Protein AF-A0A935AYJ9-F1 (afdb_monomer)

Sequence (103 aa):
MTVKEIGFEEAIETWQVDEFETLVNPHRDVGPTWLHQISSSMVRDAPDFGEIAGLVATRLDGAVACAHNLPFQHRMIMCSRCGDSWMAKRRSATPVCDNCKGT

Structure (mmCIF, N/CA/C/O backbone):
data_AF-A0A935AYJ9-F1
#
_entry.id   AF-A0A935AYJ9-F1
#
loop_
_atom_site.group_PDB
_atom_site.id
_atom_site.type_symbol
_atom_site.label_atom_id
_atom_site.label_alt_id
_atom_site.label_comp_id
_atom_site.label_asym_id
_atom_site.label_entity_id
_atom_site.label_seq_id
_atom_site.pdbx_PDB_ins_code
_atom_site.Cartn_x
_atom_site.Cartn_y
_atom_site.Cartn_z
_atom_site.occupancy
_atom_site.B_iso_or_equiv
_atom_site.auth_seq_id
_atom_site.auth_comp_id
_atom_site.auth_asym_id
_atom_site.auth_atom_id
_atom_site.pdbx_PDB_model_num
ATOM 1 N N . MET A 1 1 ? 6.743 7.667 -5.806 1.00 29.38 1 MET A N 1
ATOM 2 C CA . MET A 1 1 ? 6.450 7.332 -4.412 1.00 29.38 1 MET A CA 1
ATOM 3 C C . MET A 1 1 ? 5.433 6.218 -4.432 1.00 29.38 1 MET A C 1
ATOM 5 O O . MET A 1 1 ? 4.254 6.413 -4.177 1.00 29.38 1 MET A O 1
ATOM 9 N N . THR A 1 2 ? 5.935 5.077 -4.886 1.00 27.38 2 THR A N 1
ATOM 10 C CA . THR A 1 2 ? 5.342 3.760 -4.705 1.00 27.38 2 THR A CA 1
ATOM 11 C C . THR A 1 2 ? 5.318 3.495 -3.209 1.00 27.38 2 THR A C 1
ATOM 13 O O . THR A 1 2 ? 6.243 3.916 -2.505 1.00 27.38 2 THR A O 1
ATOM 16 N N . VAL A 1 3 ? 4.256 2.865 -2.721 1.00 36.38 3 VAL A N 1
ATOM 17 C CA . VAL A 1 3 ? 4.218 2.369 -1.349 1.00 36.38 3 VAL A CA 1
ATOM 18 C C . VAL A 1 3 ? 5.395 1.411 -1.181 1.00 36.38 3 VAL A C 1
ATOM 20 O O . VAL A 1 3 ? 5.472 0.423 -1.899 1.00 36.38 3 VAL A O 1
ATOM 23 N N . LYS A 1 4 ? 6.380 1.806 -0.363 1.00 42.44 4 LYS A N 1
ATOM 24 C CA . LYS A 1 4 ? 7.667 1.104 -0.222 1.00 42.44 4 LYS A CA 1
ATOM 25 C C . LYS A 1 4 ? 7.600 -0.052 0.771 1.00 42.44 4 LYS A C 1
ATOM 27 O O . LYS A 1 4 ? 8.350 -0.992 0.618 1.00 42.44 4 LYS A O 1
ATOM 32 N N . GLU A 1 5 ? 6.714 0.046 1.748 1.00 35.66 5 GLU A N 1
ATOM 33 C CA . GLU A 1 5 ? 6.476 -0.938 2.797 1.00 35.66 5 GLU A CA 1
ATOM 34 C C . GLU A 1 5 ? 5.289 -0.408 3.593 1.00 35.66 5 GLU A C 1
ATOM 36 O O . GLU A 1 5 ? 5.193 0.805 3.826 1.00 35.66 5 GLU A O 1
ATOM 41 N N . ILE A 1 6 ? 4.395 -1.292 4.020 1.00 42.16 6 ILE A N 1
ATOM 42 C CA . ILE A 1 6 ? 3.513 -0.991 5.140 1.00 42.16 6 ILE A CA 1
ATOM 43 C C . ILE A 1 6 ? 3.725 -2.093 6.173 1.00 42.16 6 ILE A C 1
ATOM 45 O O . ILE A 1 6 ? 2.968 -3.056 6.225 1.00 42.16 6 ILE A O 1
ATOM 49 N N . GLY A 1 7 ? 4.790 -1.942 6.959 1.00 38.34 7 GLY A N 1
ATOM 50 C CA . GLY A 1 7 ? 4.981 -2.727 8.169 1.00 38.34 7 GLY A CA 1
ATOM 51 C C . GLY A 1 7 ? 3.975 -2.277 9.224 1.00 38.34 7 GLY A C 1
ATOM 52 O O . GLY A 1 7 ? 3.835 -1.078 9.486 1.00 38.34 7 GLY A O 1
ATOM 53 N N . PHE A 1 8 ? 3.256 -3.234 9.798 1.00 45.25 8 PHE A N 1
ATOM 54 C CA . PHE A 1 8 ? 2.425 -3.023 10.975 1.00 45.25 8 PHE A CA 1
ATOM 55 C C . PHE A 1 8 ? 3.021 -3.818 12.122 1.00 45.25 8 PHE A C 1
ATOM 57 O O . PHE A 1 8 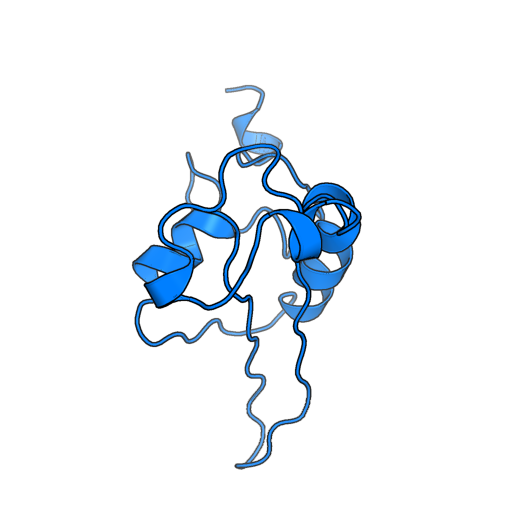? 3.272 -5.009 11.984 1.00 45.25 8 PHE A O 1
ATOM 64 N N . GLU A 1 9 ? 3.244 -3.143 13.242 1.00 50.72 9 GLU A N 1
ATOM 65 C CA . GLU A 1 9 ? 3.763 -3.749 14.461 1.00 50.72 9 GLU A CA 1
ATOM 66 C C . GLU A 1 9 ? 2.648 -3.715 15.506 1.00 50.72 9 GLU A C 1
ATOM 68 O O . GLU A 1 9 ? 2.325 -2.664 16.061 1.00 50.72 9 GLU A O 1
ATOM 73 N N . GLU A 1 10 ? 2.031 -4.867 15.755 1.00 49.12 10 GLU A N 1
ATOM 74 C CA . GLU A 1 10 ? 1.151 -5.068 16.904 1.00 49.12 10 GLU A CA 1
ATOM 75 C C . GLU A 1 10 ? 2.002 -5.645 18.049 1.00 49.12 10 GLU A C 1
ATOM 77 O O . GLU A 1 10 ? 2.628 -6.693 17.903 1.00 49.12 10 GLU A O 1
ATOM 82 N N . ALA A 1 11 ? 2.105 -4.922 19.169 1.00 45.47 11 ALA A N 1
ATOM 83 C CA . ALA A 1 11 ? 3.013 -5.262 20.265 1.00 45.47 11 ALA A CA 1
ATOM 84 C C . ALA A 1 11 ? 2.239 -5.681 21.523 1.00 45.47 11 ALA A C 1
ATOM 86 O O . ALA A 1 11 ? 1.652 -4.848 22.215 1.00 45.47 11 ALA A O 1
ATOM 87 N N . ILE A 1 12 ? 2.305 -6.972 21.849 1.00 47.12 12 ILE A N 1
ATOM 88 C CA . ILE A 1 12 ? 1.907 -7.548 23.137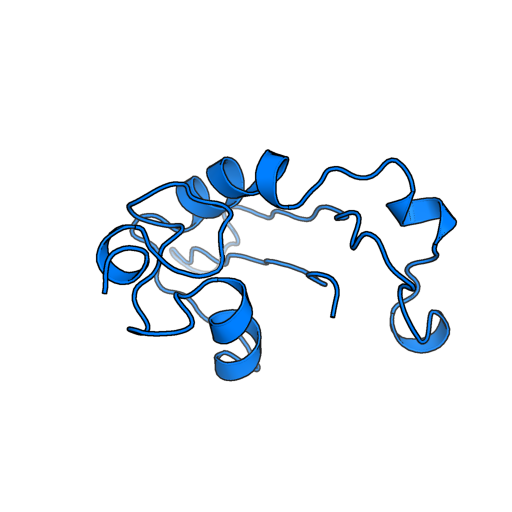 1.00 47.12 12 ILE A CA 1
ATOM 89 C C . ILE A 1 12 ? 3.156 -8.281 23.651 1.00 47.12 12 ILE A C 1
ATOM 91 O O . ILE A 1 12 ? 3.580 -9.251 23.039 1.00 47.12 12 ILE A O 1
ATOM 95 N N . GLU A 1 13 ? 3.817 -7.757 24.689 1.00 49.56 13 GLU A N 1
ATOM 96 C CA . GLU A 1 13 ? 5.042 -8.319 25.300 1.00 49.56 13 GLU A CA 1
ATOM 97 C C . GLU A 1 13 ? 6.125 -8.821 24.308 1.00 49.56 13 GLU A C 1
ATOM 99 O O . GLU A 1 13 ? 6.300 -10.008 24.077 1.00 49.56 13 GLU A O 1
ATOM 104 N N . THR A 1 14 ? 6.946 -7.907 23.778 1.00 57.00 14 THR A N 1
ATOM 105 C CA . THR A 1 14 ? 8.267 -8.161 23.139 1.00 57.00 14 THR A CA 1
ATOM 106 C C . THR A 1 14 ? 8.371 -9.112 21.933 1.00 57.00 14 THR A C 1
ATOM 108 O O . THR A 1 14 ? 9.480 -9.286 21.432 1.00 57.00 14 THR A O 1
ATOM 111 N N . TRP A 1 15 ? 7.279 -9.668 21.407 1.00 53.94 15 TRP A N 1
ATOM 112 C CA . TRP A 1 15 ? 7.320 -10.544 20.229 1.00 53.94 15 TRP A CA 1
ATOM 113 C C . TRP A 1 15 ? 6.467 -9.986 19.088 1.00 53.94 15 TRP A C 1
ATOM 115 O O . TRP A 1 15 ? 5.346 -9.532 19.304 1.00 53.94 15 TRP A O 1
ATOM 125 N N . GLN A 1 16 ? 7.017 -10.014 17.872 1.00 70.19 16 GLN A N 1
ATOM 126 C CA . GLN A 1 16 ? 6.300 -9.677 16.642 1.00 70.19 16 GLN A CA 1
ATOM 127 C C . GLN A 1 16 ? 5.222 -10.739 16.391 1.00 70.19 16 GLN A C 1
ATOM 129 O O . GLN A 1 16 ? 5.534 -11.928 16.316 1.00 70.19 16 GLN A O 1
ATOM 134 N N . VAL A 1 17 ? 3.961 -10.316 16.292 1.00 81.44 17 VAL A N 1
ATOM 135 C CA . VAL A 1 17 ? 2.813 -11.228 16.123 1.00 81.44 17 VAL A CA 1
ATOM 136 C C . VAL A 1 17 ? 2.374 -11.391 14.666 1.00 81.44 17 VAL A C 1
ATOM 138 O O . VAL A 1 17 ? 1.770 -12.408 14.332 1.00 81.44 17 VAL A O 1
ATOM 141 N N . ASP A 1 18 ? 2.683 -10.418 13.806 1.00 81.25 18 ASP A N 1
ATOM 142 C CA . ASP A 1 18 ? 2.375 -10.436 12.373 1.00 81.25 18 ASP A CA 1
ATOM 143 C C . ASP A 1 18 ? 3.411 -9.610 11.592 1.00 81.25 18 ASP A C 1
ATOM 145 O O . ASP A 1 18 ? 4.000 -8.663 12.120 1.00 81.25 18 ASP A O 1
ATOM 149 N N . GLU A 1 19 ? 3.620 -9.972 10.328 1.00 84.69 19 GLU A N 1
ATOM 150 C CA . GLU A 1 19 ? 4.430 -9.224 9.367 1.00 84.69 19 GLU A CA 1
ATOM 151 C C . GLU A 1 19 ? 3.786 -9.311 7.984 1.00 84.69 19 GLU A C 1
ATOM 153 O O . GLU A 1 19 ? 3.333 -10.373 7.547 1.00 84.69 19 GLU A O 1
ATOM 158 N N . PHE A 1 20 ? 3.741 -8.183 7.278 1.00 87.50 20 PHE A N 1
ATOM 159 C CA . PHE A 1 20 ? 3.169 -8.112 5.943 1.00 87.50 20 PHE A CA 1
ATOM 160 C C . PHE A 1 20 ? 4.024 -7.241 5.025 1.00 87.50 20 PHE A C 1
ATOM 162 O O . PHE A 1 20 ? 4.226 -6.056 5.282 1.00 87.50 20 PHE A O 1
ATOM 169 N N . GLU A 1 21 ? 4.437 -7.820 3.901 1.00 91.38 21 GLU A N 1
ATOM 170 C CA . GLU A 1 21 ? 5.133 -7.129 2.823 1.00 91.38 21 GLU A CA 1
ATOM 171 C C . GLU A 1 21 ? 4.533 -7.548 1.476 1.00 91.38 21 GLU A C 1
ATOM 173 O O . GLU A 1 21 ? 4.202 -8.713 1.248 1.00 91.38 21 GLU A O 1
ATOM 178 N N . THR A 1 22 ? 4.386 -6.591 0.563 1.00 93.31 22 THR A N 1
ATOM 179 C CA . THR A 1 22 ? 4.065 -6.870 -0.836 1.00 93.31 22 THR A CA 1
ATOM 180 C C . THR A 1 22 ? 4.592 -5.759 -1.729 1.00 93.31 22 THR A C 1
ATOM 182 O O . THR A 1 22 ? 4.581 -4.581 -1.362 1.00 93.31 22 THR A O 1
ATOM 185 N N . LEU A 1 23 ? 4.975 -6.123 -2.951 1.00 96.00 23 LEU A N 1
ATOM 186 C CA . LEU A 1 23 ? 5.147 -5.149 -4.019 1.00 96.00 23 LEU A CA 1
ATOM 187 C C . LEU A 1 23 ? 3.782 -4.617 -4.465 1.00 96.00 23 LEU A C 1
ATOM 189 O O . LEU A 1 23 ? 2.768 -5.311 -4.383 1.00 96.00 23 LEU A O 1
ATOM 193 N N . VAL A 1 24 ? 3.783 -3.382 -4.962 1.00 93.94 24 VAL A N 1
ATOM 194 C CA . VAL A 1 24 ? 2.614 -2.721 -5.549 1.00 93.94 24 VAL A CA 1
ATOM 195 C C . VAL A 1 24 ? 3.030 -2.093 -6.867 1.00 93.94 24 VAL A C 1
ATOM 197 O O . VAL A 1 24 ? 4.057 -1.407 -6.921 1.00 93.94 24 VAL A O 1
ATOM 200 N N . ASN A 1 25 ? 2.230 -2.284 -7.913 1.00 95.31 25 ASN A N 1
ATOM 201 C CA . ASN A 1 25 ? 2.457 -1.629 -9.192 1.00 95.31 25 ASN A CA 1
ATOM 202 C C . ASN A 1 25 ? 2.123 -0.127 -9.084 1.00 95.31 25 ASN A C 1
ATOM 204 O O . ASN A 1 25 ? 0.980 0.243 -8.807 1.00 95.31 25 ASN A O 1
ATOM 208 N N . PRO A 1 26 ? 3.100 0.781 -9.274 1.00 91.75 26 PRO A N 1
ATOM 209 C CA . PRO A 1 26 ? 2.860 2.213 -9.132 1.00 91.75 26 PRO A CA 1
ATOM 210 C C . PRO A 1 26 ? 2.313 2.881 -10.398 1.00 91.75 26 PRO A C 1
ATOM 212 O O . PRO A 1 26 ? 2.142 4.104 -10.389 1.00 91.75 26 PRO A O 1
ATOM 215 N N . HIS A 1 27 ? 2.118 2.127 -11.487 1.00 94.31 27 HIS A N 1
ATOM 216 C CA . HIS A 1 27 ? 1.706 2.629 -12.807 1.00 94.31 27 HIS A CA 1
ATOM 217 C C . HIS A 1 27 ? 2.581 3.767 -13.346 1.00 94.31 27 HIS A C 1
ATOM 219 O O . HIS A 1 27 ? 2.119 4.661 -14.054 1.00 94.31 27 HIS A O 1
ATOM 225 N N . ARG A 1 28 ? 3.862 3.774 -12.966 1.00 91.81 28 ARG A N 1
ATOM 226 C CA . ARG A 1 28 ? 4.854 4.789 -13.346 1.00 91.81 28 ARG A CA 1
ATOM 227 C C . ARG A 1 28 ? 6.271 4.285 -13.078 1.00 91.81 28 ARG A C 1
ATOM 229 O O . ARG A 1 28 ? 6.454 3.217 -12.503 1.00 91.81 28 ARG A O 1
ATOM 236 N N . ASP A 1 29 ? 7.269 5.089 -13.434 1.00 94.00 29 ASP A N 1
ATOM 237 C CA . ASP A 1 29 ? 8.667 4.800 -13.108 1.00 94.00 29 ASP A CA 1
ATOM 238 C C . ASP A 1 29 ? 8.899 4.656 -11.587 1.00 94.00 29 ASP A C 1
ATOM 240 O O . ASP A 1 29 ? 8.403 5.458 -10.782 1.00 94.00 29 ASP A O 1
ATOM 244 N N . VAL A 1 30 ? 9.647 3.618 -11.194 1.00 93.69 30 VAL A N 1
ATOM 245 C CA . VAL A 1 30 ? 9.932 3.289 -9.784 1.00 93.69 30 VAL A CA 1
ATOM 246 C C . VAL A 1 30 ? 10.957 4.231 -9.148 1.00 93.69 30 VAL A C 1
ATOM 248 O O . VAL A 1 30 ? 11.048 4.293 -7.921 1.00 93.69 30 VAL A O 1
ATOM 251 N N . GLY A 1 31 ? 11.668 5.025 -9.951 1.00 93.94 31 GLY A N 1
ATOM 252 C CA . GLY A 1 31 ? 12.713 5.927 -9.502 1.00 93.94 31 GLY A CA 1
ATOM 253 C C . GLY A 1 31 ? 14.073 5.235 -9.329 1.00 93.94 31 GLY A C 1
ATOM 254 O O . GLY A 1 31 ? 14.360 4.240 -9.995 1.00 93.94 31 GLY A O 1
ATOM 255 N N . PRO A 1 32 ? 14.953 5.777 -8.463 1.00 95.50 32 PRO A N 1
ATOM 256 C CA . PRO A 1 32 ? 16.332 5.311 -8.307 1.00 95.50 32 PRO A CA 1
ATOM 257 C C . PRO A 1 32 ? 16.440 3.883 -7.742 1.00 95.50 32 PRO A C 1
ATOM 259 O O . PRO A 1 32 ? 16.575 3.684 -6.534 1.00 95.50 32 PRO A O 1
ATOM 262 N N . THR A 1 33 ? 16.453 2.884 -8.625 1.00 96.81 33 THR A N 1
ATOM 263 C CA . THR A 1 33 ? 16.497 1.457 -8.260 1.00 96.81 33 THR A CA 1
ATOM 264 C C . THR A 1 33 ? 17.709 1.086 -7.409 1.00 96.81 33 THR A C 1
ATOM 266 O O . THR A 1 33 ? 17.591 0.254 -6.521 1.00 96.81 33 THR A O 1
ATOM 269 N N . TRP A 1 34 ? 18.857 1.742 -7.584 1.00 95.69 34 TRP A N 1
ATOM 270 C CA . TRP A 1 34 ? 20.052 1.509 -6.763 1.00 95.69 34 TRP A CA 1
ATOM 271 C C . TRP A 1 34 ? 19.863 1.874 -5.280 1.00 95.69 34 TRP A C 1
ATOM 273 O O . TRP A 1 34 ? 20.590 1.370 -4.428 1.00 95.69 34 TRP A O 1
ATOM 283 N N . LEU A 1 35 ? 18.890 2.731 -4.952 1.00 95.88 35 LEU A N 1
ATOM 284 C CA . LEU A 1 35 ? 18.621 3.138 -3.574 1.00 95.88 35 LEU A CA 1
ATOM 285 C C . LEU A 1 35 ? 17.760 2.116 -2.825 1.00 95.88 35 LEU A C 1
ATOM 287 O O . LEU A 1 35 ? 17.931 1.939 -1.626 1.00 95.88 35 LEU A O 1
ATOM 291 N N . HIS A 1 36 ? 16.796 1.492 -3.505 1.00 91.69 36 HIS A N 1
ATOM 292 C CA . HIS A 1 36 ? 15.775 0.647 -2.869 1.00 91.69 36 HIS A CA 1
ATOM 293 C C . HIS A 1 36 ? 15.662 -0.763 -3.455 1.00 91.69 36 HIS A C 1
ATOM 295 O O . HIS A 1 36 ? 14.813 -1.524 -3.021 1.00 91.69 36 HIS A O 1
ATOM 301 N N . GLN A 1 37 ? 16.481 -1.097 -4.451 1.00 96.69 37 GLN A N 1
ATOM 302 C CA . GLN A 1 37 ? 16.624 -2.424 -5.061 1.00 96.69 37 GLN A CA 1
ATOM 303 C C . GLN A 1 37 ? 15.345 -3.020 -5.685 1.00 96.69 37 GLN A C 1
ATOM 305 O O . GLN A 1 37 ? 15.325 -4.185 -6.063 1.00 96.69 37 GLN A O 1
ATOM 310 N N . ILE A 1 38 ? 14.295 -2.213 -5.878 1.00 95.88 38 ILE A N 1
ATOM 311 C CA . ILE A 1 38 ? 13.066 -2.618 -6.580 1.00 95.88 38 ILE A CA 1
ATOM 312 C C . ILE A 1 38 ? 13.176 -2.161 -8.029 1.00 95.88 38 ILE A C 1
ATOM 314 O O . ILE A 1 38 ? 13.322 -0.969 -8.296 1.00 95.88 38 ILE A O 1
ATOM 318 N N . SER A 1 39 ? 13.098 -3.104 -8.963 1.00 96.56 39 SER A N 1
ATOM 319 C CA . SER A 1 39 ? 13.160 -2.832 -10.401 1.00 96.56 39 SER A CA 1
ATOM 320 C C . SER A 1 39 ? 11.771 -2.762 -11.039 1.00 96.56 39 SER A C 1
ATOM 322 O O . SER A 1 39 ? 10.800 -3.314 -10.520 1.00 96.56 39 SER A O 1
ATOM 324 N N . SER A 1 40 ? 11.670 -2.120 -12.207 1.00 95.81 40 SER A N 1
ATOM 325 C CA . SER A 1 40 ? 10.411 -2.034 -12.962 1.00 95.81 40 SER A CA 1
ATOM 326 C C . SER A 1 40 ? 9.863 -3.404 -13.375 1.00 95.81 40 SER A C 1
ATOM 328 O O . SER A 1 40 ? 8.653 -3.559 -13.496 1.00 95.81 40 SER A O 1
ATOM 330 N N . SER A 1 41 ? 10.726 -4.408 -13.576 1.00 96.44 41 SER A N 1
ATOM 331 C CA . SER A 1 41 ? 10.293 -5.777 -13.877 1.00 96.44 41 SER A CA 1
ATOM 332 C C . SER A 1 41 ? 9.660 -6.465 -12.669 1.00 96.44 41 SER A C 1
ATOM 334 O O . SER A 1 41 ? 8.700 -7.202 -12.851 1.00 96.44 41 SER A O 1
ATOM 336 N N . MET A 1 42 ? 10.138 -6.195 -11.450 1.00 96.31 42 MET A N 1
ATOM 337 C CA . MET A 1 42 ? 9.564 -6.769 -10.224 1.00 96.31 42 MET A CA 1
ATOM 338 C C . MET A 1 42 ? 8.133 -6.289 -9.970 1.00 96.31 42 MET A C 1
ATOM 340 O O . MET A 1 42 ? 7.306 -7.054 -9.490 1.00 96.31 42 MET A O 1
ATOM 344 N N . VAL A 1 43 ? 7.833 -5.026 -10.288 1.00 96.75 43 VAL A N 1
ATOM 345 C CA . VAL A 1 43 ? 6.511 -4.430 -10.027 1.00 96.75 43 VAL A CA 1
ATOM 346 C C . VAL A 1 43 ? 5.544 -4.544 -11.203 1.00 96.75 43 VAL A C 1
ATOM 348 O O . VAL A 1 43 ? 4.403 -4.114 -11.083 1.00 96.75 43 VAL A O 1
ATOM 351 N N . ARG A 1 44 ? 5.987 -5.092 -12.341 1.00 95.19 44 ARG A N 1
ATOM 352 C CA . ARG A 1 44 ? 5.207 -5.123 -13.586 1.00 95.19 44 ARG A CA 1
ATOM 353 C C . ARG A 1 44 ? 3.881 -5.857 -13.424 1.00 95.19 44 ARG A C 1
ATOM 355 O O . ARG A 1 44 ? 2.854 -5.352 -13.864 1.00 95.19 44 ARG A O 1
ATOM 362 N N . ASP A 1 45 ? 3.945 -7.016 -12.782 1.00 95.12 45 ASP A N 1
ATOM 363 C CA . ASP A 1 45 ? 2.810 -7.914 -12.570 1.00 95.12 45 ASP A CA 1
ATOM 364 C C . ASP A 1 45 ? 2.386 -7.936 -11.085 1.00 95.12 45 ASP A C 1
ATOM 366 O O . ASP A 1 45 ? 1.622 -8.799 -10.659 1.00 95.12 45 ASP A O 1
ATOM 370 N N . ALA A 1 46 ? 2.907 -6.996 -10.285 1.00 96.69 46 ALA A N 1
ATOM 371 C CA . ALA A 1 46 ? 2.493 -6.797 -8.900 1.00 96.69 46 ALA A CA 1
ATOM 372 C C . ALA A 1 46 ? 1.065 -6.219 -8.845 1.00 96.69 46 ALA A C 1
ATOM 374 O O . ALA A 1 46 ? 0.663 -5.520 -9.778 1.00 96.69 46 ALA A O 1
ATOM 375 N N . PRO A 1 47 ? 0.314 -6.460 -7.757 1.00 95.06 47 PRO A N 1
ATOM 376 C CA . PRO A 1 47 ? -1.045 -5.953 -7.623 1.00 95.06 47 PRO A CA 1
ATOM 377 C C . PRO A 1 47 ? -1.093 -4.424 -7.564 1.00 95.06 47 PRO A C 1
ATOM 379 O O . PRO A 1 47 ? -0.148 -3.753 -7.129 1.00 95.06 47 PRO A O 1
ATOM 382 N N . ASP A 1 48 ? -2.246 -3.876 -7.921 1.00 91.00 48 ASP A N 1
ATOM 383 C CA . ASP A 1 48 ? -2.588 -2.490 -7.658 1.00 91.00 48 ASP A CA 1
ATOM 384 C C . ASP A 1 48 ? -2.814 -2.272 -6.163 1.00 91.00 48 ASP A C 1
ATOM 386 O O . ASP A 1 48 ? -3.282 -3.149 -5.432 1.00 91.00 48 ASP A O 1
ATOM 390 N N . PHE A 1 49 ? -2.579 -1.043 -5.693 1.00 86.19 49 PHE A N 1
ATOM 391 C CA . PHE A 1 49 ? -2.860 -0.711 -4.294 1.00 86.19 49 PHE A CA 1
ATOM 392 C C . PHE A 1 49 ? -4.326 -0.984 -3.924 1.00 86.19 49 PHE A C 1
ATOM 394 O O . PHE A 1 49 ? -4.623 -1.385 -2.801 1.00 86.19 49 PHE A O 1
ATOM 401 N N . GLY A 1 50 ? -5.247 -0.804 -4.876 1.00 83.88 50 GLY A N 1
ATOM 402 C CA . GLY A 1 50 ? -6.665 -1.063 -4.652 1.00 83.88 50 GLY A CA 1
ATOM 403 C C . GLY A 1 50 ? -7.003 -2.514 -4.337 1.00 83.88 50 GLY A C 1
ATOM 404 O O . GLY A 1 50 ? -7.934 -2.756 -3.573 1.00 83.88 50 GLY A O 1
ATOM 405 N N . GLU A 1 51 ? -6.221 -3.462 -4.846 1.00 87.12 51 GLU A N 1
ATOM 406 C CA . GLU A 1 51 ? -6.427 -4.892 -4.611 1.00 87.12 51 GLU A CA 1
ATOM 407 C C . GLU A 1 51 ? -5.997 -5.302 -3.196 1.00 87.12 51 GLU A C 1
ATOM 409 O O . GLU A 1 51 ? -6.613 -6.174 -2.585 1.00 87.12 51 GLU A O 1
ATOM 414 N N . ILE A 1 52 ? -4.989 -4.627 -2.632 1.00 87.25 52 ILE A N 1
ATOM 415 C CA . ILE A 1 52 ? -4.469 -4.919 -1.287 1.00 87.25 52 ILE A CA 1
ATOM 416 C C . ILE A 1 52 ? -5.029 -3.999 -0.192 1.00 87.25 52 ILE A C 1
ATOM 418 O O . ILE A 1 52 ? -4.876 -4.293 0.993 1.00 87.25 52 ILE A O 1
ATOM 422 N N . ALA A 1 53 ? -5.695 -2.894 -0.543 1.00 84.19 53 ALA A N 1
ATOM 423 C CA . ALA A 1 53 ? -6.136 -1.881 0.422 1.00 84.19 53 ALA A CA 1
ATOM 424 C C . ALA A 1 53 ? -7.039 -2.455 1.529 1.00 84.19 53 ALA A C 1
ATOM 426 O O . ALA A 1 53 ? -6.913 -2.080 2.694 1.00 84.19 53 ALA A O 1
ATOM 427 N N . GLY A 1 54 ? -7.922 -3.404 1.200 1.00 82.06 54 GLY A N 1
ATOM 428 C CA . GLY A 1 54 ? -8.780 -4.074 2.185 1.00 82.06 54 GLY A CA 1
ATOM 429 C C . GLY A 1 54 ? -8.011 -4.956 3.179 1.00 82.06 54 GLY A C 1
ATOM 430 O O . GLY A 1 54 ? -8.406 -5.066 4.343 1.00 82.06 54 GLY A O 1
ATOM 431 N N . LEU A 1 55 ? -6.902 -5.555 2.738 1.00 85.19 55 LEU A N 1
ATOM 432 C CA . LEU A 1 55 ? -6.023 -6.375 3.572 1.00 85.19 55 LEU A CA 1
ATOM 433 C C . LEU A 1 55 ? -5.241 -5.504 4.562 1.00 85.19 55 LEU A C 1
ATOM 435 O O . LEU A 1 55 ? -5.213 -5.795 5.756 1.00 85.19 55 LEU A O 1
ATOM 439 N N . VAL A 1 56 ? -4.677 -4.401 4.063 1.00 84.69 56 VAL A N 1
ATOM 440 C CA . VAL A 1 56 ? -3.971 -3.379 4.851 1.00 84.69 56 VAL A CA 1
ATOM 441 C C . VAL A 1 56 ? -4.915 -2.748 5.881 1.00 84.69 56 VAL A C 1
ATOM 443 O O . VAL A 1 56 ? -4.578 -2.639 7.055 1.00 84.69 56 VAL A O 1
ATOM 446 N N . ALA A 1 57 ? -6.136 -2.398 5.465 1.00 81.50 57 ALA A N 1
ATOM 447 C CA . ALA A 1 57 ? -7.180 -1.873 6.340 1.00 81.50 57 ALA A CA 1
ATOM 448 C C . ALA A 1 57 ? -7.525 -2.811 7.502 1.00 81.50 57 ALA A C 1
ATOM 450 O O . ALA A 1 57 ? -7.674 -2.347 8.626 1.00 81.50 57 ALA A O 1
ATOM 451 N N . THR A 1 58 ? -7.644 -4.114 7.231 1.00 83.31 58 THR A N 1
ATOM 452 C CA . THR A 1 58 ? -8.006 -5.110 8.252 1.00 83.31 58 THR A CA 1
ATOM 453 C C . THR A 1 58 ? -6.918 -5.238 9.320 1.00 83.31 58 THR A C 1
ATOM 455 O O . THR A 1 58 ? -7.246 -5.366 10.491 1.00 83.31 58 THR A O 1
ATOM 458 N N . ARG A 1 59 ? -5.638 -5.142 8.937 1.00 83.62 59 ARG A N 1
ATOM 459 C CA . ARG A 1 59 ? -4.506 -5.156 9.883 1.00 83.62 59 ARG A CA 1
ATOM 460 C C . ARG A 1 59 ? -4.397 -3.888 10.726 1.00 83.62 59 ARG A C 1
ATOM 462 O O . ARG A 1 59 ? -3.883 -3.925 11.833 1.00 83.62 59 ARG A O 1
ATOM 469 N N . LEU A 1 60 ? -4.870 -2.763 10.195 1.00 79.81 60 LEU A N 1
ATOM 470 C CA . LEU A 1 60 ? -4.862 -1.476 10.888 1.00 79.81 60 LEU A CA 1
ATOM 471 C C . LEU A 1 60 ? -6.038 -1.258 11.833 1.00 79.81 60 LEU A C 1
ATOM 473 O O . LEU A 1 60 ? -6.006 -0.316 12.628 1.00 79.81 60 LEU A O 1
ATOM 477 N N . ASP A 1 61 ? -7.105 -2.037 11.694 1.00 79.75 61 ASP A N 1
ATOM 478 C CA . ASP A 1 61 ? -8.324 -1.812 12.457 1.00 79.75 61 ASP A CA 1
ATOM 479 C C . ASP A 1 61 ? -8.081 -2.084 13.947 1.00 79.75 61 ASP A C 1
ATOM 481 O O . ASP A 1 61 ? -7.674 -3.171 14.340 1.00 79.75 61 ASP A O 1
ATOM 485 N N . GLY A 1 62 ? -8.285 -1.061 14.780 1.00 74.56 62 GLY A N 1
ATOM 486 C CA . GLY A 1 62 ? -8.003 -1.119 16.218 1.00 74.56 62 GLY A CA 1
ATOM 487 C C . GLY A 1 62 ? -6.523 -0.998 16.616 1.00 74.56 62 GLY A C 1
ATOM 488 O O . GLY A 1 62 ? -6.244 -0.912 17.811 1.00 74.56 62 GLY A O 1
ATOM 489 N N . ALA A 1 63 ? -5.591 -0.928 15.660 1.00 80.00 63 ALA A N 1
ATOM 490 C CA . ALA A 1 63 ? -4.156 -0.836 15.933 1.00 80.00 63 ALA A CA 1
ATOM 491 C C . ALA A 1 63 ? -3.682 0.604 16.218 1.00 80.00 63 ALA A C 1
ATOM 493 O O . ALA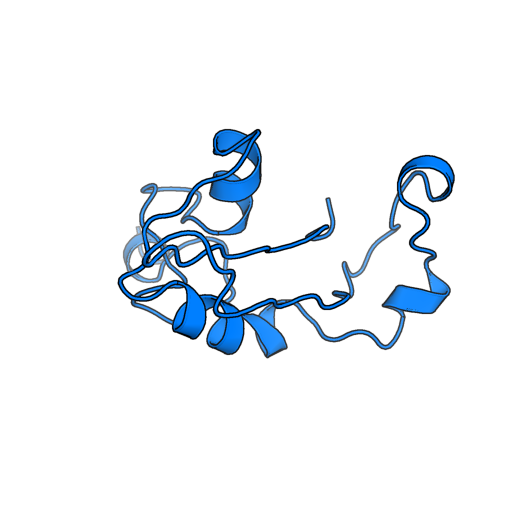 A 1 63 ? -4.259 1.589 15.744 1.00 80.00 63 ALA A O 1
ATOM 494 N N . VAL A 1 64 ? -2.571 0.736 16.952 1.00 77.94 64 VAL A N 1
ATOM 495 C CA . VAL A 1 64 ? -1.840 2.004 17.118 1.00 77.94 64 VAL A CA 1
ATOM 496 C C . VAL A 1 64 ? -0.682 2.036 16.124 1.00 77.94 64 VAL A C 1
ATOM 498 O O . VAL A 1 64 ? 0.222 1.212 16.192 1.00 77.94 64 VAL A O 1
ATOM 501 N N . ALA A 1 65 ? -0.694 2.998 15.199 1.00 76.56 65 ALA A N 1
ATOM 502 C CA . ALA A 1 65 ? 0.361 3.124 14.198 1.00 76.56 65 ALA A CA 1
ATOM 503 C C . ALA A 1 65 ? 1.636 3.747 14.792 1.00 76.56 65 ALA A C 1
ATOM 505 O O . ALA A 1 65 ? 1.627 4.896 15.238 1.00 76.56 65 ALA A O 1
ATOM 506 N N . CYS A 1 66 ? 2.746 3.016 14.702 1.00 78.12 66 CYS A N 1
ATOM 507 C CA . CYS A 1 66 ? 4.087 3.472 15.054 1.00 78.12 66 CYS A CA 1
ATOM 508 C C . CYS A 1 66 ? 4.995 3.357 13.824 1.00 78.12 66 CYS A C 1
ATOM 510 O O . CYS A 1 66 ? 4.915 2.390 13.075 1.00 78.12 66 CYS A O 1
ATOM 512 N N . ALA A 1 67 ? 5.831 4.365 13.575 1.00 81.44 67 ALA A N 1
ATOM 513 C CA . ALA A 1 67 ? 6.806 4.335 12.488 1.00 81.44 67 ALA A CA 1
ATOM 514 C C . ALA A 1 67 ? 7.937 5.331 12.755 1.00 81.44 67 ALA A C 1
ATOM 516 O O . ALA A 1 67 ? 7.706 6.405 13.312 1.00 81.44 67 ALA A O 1
ATOM 517 N N . HIS A 1 68 ? 9.141 5.029 12.263 1.00 81.81 68 HIS A N 1
ATOM 518 C CA . HIS A 1 68 ? 10.306 5.910 12.414 1.00 81.81 68 HIS A CA 1
ATOM 519 C C . HIS A 1 68 ? 10.110 7.294 11.766 1.00 81.81 68 HIS A C 1
ATOM 521 O O . HIS A 1 68 ? 10.680 8.286 12.211 1.00 81.81 68 HIS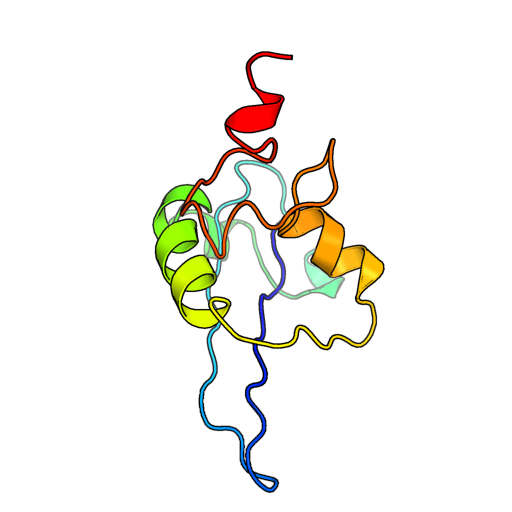 A O 1
ATOM 527 N N . ASN A 1 69 ? 9.274 7.379 10.726 1.00 84.56 69 ASN A N 1
ATOM 528 C CA . ASN A 1 69 ? 8.926 8.631 10.055 1.00 84.56 69 ASN A CA 1
ATOM 529 C C . ASN A 1 69 ? 7.414 8.768 9.868 1.00 84.56 69 ASN A C 1
ATOM 531 O O . ASN A 1 69 ? 6.944 9.046 8.771 1.00 84.56 69 ASN A O 1
ATOM 535 N N . LEU A 1 70 ? 6.642 8.594 10.941 1.00 79.62 70 LEU A N 1
ATOM 536 C CA . LEU A 1 70 ? 5.178 8.561 10.883 1.00 79.62 70 LEU A CA 1
ATOM 537 C C . LEU A 1 70 ? 4.518 9.605 9.950 1.00 79.62 70 LEU A C 1
ATOM 539 O O . LEU A 1 70 ? 3.616 9.208 9.215 1.00 79.62 70 LEU A O 1
ATOM 543 N N . PRO A 1 71 ? 4.953 10.884 9.858 1.00 81.25 71 PRO A N 1
ATOM 544 C CA . PRO A 1 71 ? 4.378 11.839 8.903 1.00 81.25 71 PRO A CA 1
ATOM 545 C C . PRO A 1 71 ? 4.448 11.409 7.428 1.00 81.25 71 PRO A C 1
ATOM 547 O O . PRO A 1 71 ? 3.564 11.758 6.644 1.00 81.25 71 PRO A O 1
ATOM 550 N N . PHE A 1 72 ? 5.492 10.678 7.033 1.00 79.75 72 PHE A N 1
ATOM 551 C CA . PHE A 1 72 ? 5.652 10.141 5.684 1.00 79.75 72 PHE A CA 1
ATOM 552 C C . PHE A 1 72 ? 4.643 9.018 5.415 1.00 79.75 72 PHE A C 1
ATOM 554 O O . PHE A 1 72 ? 3.870 9.125 4.462 1.00 79.75 72 PHE A O 1
ATOM 561 N N . GLN A 1 73 ? 4.593 8.000 6.282 1.00 82.56 73 GLN A N 1
ATOM 562 C CA . GLN A 1 73 ? 3.653 6.876 6.187 1.00 82.56 73 GLN A CA 1
ATOM 563 C C . GLN A 1 73 ? 2.201 7.361 6.259 1.00 82.56 73 GLN A C 1
ATOM 565 O O . GLN A 1 73 ? 1.365 6.959 5.453 1.00 82.56 73 GLN A O 1
ATOM 570 N N . HIS A 1 74 ? 1.908 8.288 7.171 1.00 77.31 74 HIS A N 1
ATOM 571 C CA . HIS A 1 74 ? 0.572 8.832 7.399 1.00 77.31 74 HIS A CA 1
ATOM 572 C C . HIS A 1 74 ? -0.050 9.391 6.112 1.00 77.31 74 HIS A C 1
ATOM 574 O O . HIS A 1 74 ? -1.215 9.145 5.825 1.00 77.31 74 HIS A O 1
ATOM 580 N N . ARG A 1 75 ? 0.725 10.081 5.267 1.00 75.38 75 ARG A N 1
ATOM 581 C CA . ARG A 1 75 ? 0.225 10.631 3.989 1.00 75.38 75 ARG A CA 1
ATOM 582 C C . ARG A 1 75 ? -0.202 9.565 2.978 1.00 75.38 75 ARG A C 1
ATOM 584 O O . ARG A 1 75 ? -0.925 9.886 2.042 1.00 75.38 75 ARG A O 1
ATOM 591 N N . MET A 1 76 ? 0.262 8.330 3.139 1.00 75.50 76 MET A N 1
ATOM 592 C CA . MET A 1 76 ? -0.034 7.215 2.237 1.00 75.50 76 MET A CA 1
ATOM 593 C C . MET A 1 76 ? -1.322 6.498 2.653 1.00 75.50 76 MET A C 1
ATOM 595 O O . MET A 1 76 ? -2.019 5.953 1.803 1.00 75.50 76 MET A O 1
ATOM 599 N N . ILE A 1 77 ? -1.653 6.536 3.948 1.00 74.81 77 ILE A N 1
ATOM 600 C CA . ILE A 1 77 ? -2.720 5.727 4.554 1.00 74.81 77 ILE A CA 1
ATOM 601 C C . ILE A 1 77 ? -3.868 6.541 5.164 1.00 74.81 77 ILE A C 1
ATOM 603 O O . ILE A 1 77 ? -4.847 5.970 5.641 1.00 74.81 77 ILE A O 1
ATOM 607 N N . MET A 1 78 ? -3.794 7.872 5.091 1.00 70.94 78 MET A N 1
ATOM 608 C CA . MET A 1 78 ? -4.772 8.801 5.671 1.00 70.94 78 MET A CA 1
ATOM 609 C C . MET A 1 78 ? -5.394 9.702 4.606 1.00 70.94 78 MET A C 1
ATOM 611 O O . MET A 1 78 ? -4.782 9.987 3.578 1.00 70.94 78 MET A O 1
ATOM 615 N N . CYS A 1 79 ? -6.632 10.139 4.845 1.00 69.94 79 CYS A N 1
ATOM 616 C CA . CYS A 1 79 ? -7.344 11.031 3.943 1.00 69.94 79 CYS A CA 1
ATOM 617 C C . CYS A 1 79 ? -6.575 12.347 3.825 1.00 69.94 79 CYS A C 1
ATOM 619 O O . CYS A 1 79 ? -6.351 13.036 4.821 1.00 69.94 79 CYS A O 1
ATOM 621 N N . SER A 1 80 ? -6.235 12.733 2.597 1.00 66.38 80 SER A N 1
ATOM 622 C CA . SER A 1 80 ? -5.458 13.949 2.326 1.00 66.38 80 SER A CA 1
ATOM 623 C C . SER A 1 80 ? -6.177 15.260 2.687 1.00 66.38 80 SER A C 1
ATOM 625 O O . SER A 1 80 ? -5.529 16.301 2.755 1.00 66.38 80 SER A O 1
ATOM 627 N N . ARG A 1 81 ? -7.498 15.223 2.932 1.00 70.81 81 ARG A N 1
ATOM 628 C CA . ARG A 1 81 ? -8.316 16.392 3.307 1.00 70.81 81 ARG A CA 1
ATOM 629 C C . ARG A 1 81 ? -8.556 16.531 4.807 1.00 70.81 81 ARG A C 1
ATOM 631 O O . ARG A 1 81 ? -8.274 17.584 5.362 1.00 70.81 81 ARG A O 1
ATOM 638 N N . CYS A 1 82 ? -9.117 15.508 5.449 1.00 70.06 82 CY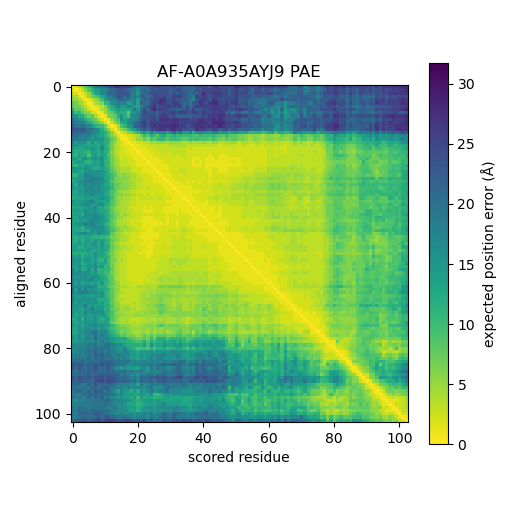S A N 1
ATOM 639 C CA . CYS A 1 82 ? -9.535 15.596 6.854 1.00 70.06 82 CYS A CA 1
ATOM 640 C C . CYS A 1 82 ? -8.574 14.917 7.835 1.00 70.06 82 CYS A C 1
ATOM 642 O O . CYS A 1 82 ? -8.744 15.074 9.037 1.00 70.06 82 CYS A O 1
ATOM 644 N N . GLY A 1 83 ? -7.591 14.151 7.352 1.00 62.53 83 GLY A N 1
ATOM 645 C CA . GLY A 1 83 ? -6.687 13.400 8.219 1.00 62.53 83 GLY A CA 1
ATOM 646 C C . GLY A 1 83 ? -7.296 12.148 8.858 1.00 62.53 83 GLY A C 1
ATOM 647 O O . GLY A 1 83 ? -6.603 11.503 9.628 1.00 62.53 83 GLY A O 1
ATOM 648 N N . ASP A 1 84 ? -8.534 11.753 8.533 1.00 63.50 84 ASP A N 1
ATOM 649 C CA . ASP A 1 84 ? -9.094 10.470 8.988 1.00 63.50 84 ASP A CA 1
ATOM 650 C C . ASP A 1 84 ? -8.479 9.274 8.246 1.00 63.5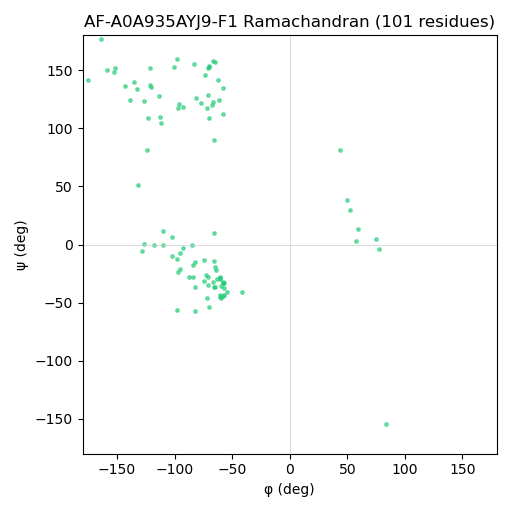0 84 ASP A C 1
ATOM 652 O O . ASP A 1 84 ? -8.234 9.331 7.033 1.00 63.50 84 ASP A O 1
ATOM 656 N N . SER A 1 85 ? -8.333 8.141 8.944 1.00 60.19 85 SER A N 1
ATOM 657 C CA . SER A 1 85 ? -8.006 6.858 8.312 1.00 60.19 85 SER A CA 1
ATOM 658 C C . SER A 1 85 ? -9.196 6.360 7.498 1.00 60.19 85 SER A C 1
ATOM 660 O O . SER A 1 85 ? -10.234 5.942 8.012 1.00 60.19 85 SER A O 1
ATOM 662 N N . TRP A 1 86 ? -9.035 6.420 6.187 1.00 61.12 86 TRP A N 1
ATOM 663 C CA . TRP A 1 86 ? -9.956 5.913 5.182 1.00 61.12 86 TRP A CA 1
ATOM 664 C C . TRP A 1 86 ? -9.784 4.406 4.945 1.00 61.12 86 TRP A C 1
ATOM 666 O O . TRP A 1 86 ? -10.690 3.768 4.408 1.00 61.12 86 TRP A O 1
ATOM 676 N N . MET A 1 87 ? -8.670 3.827 5.407 1.00 60.75 87 MET A N 1
ATOM 677 C CA . MET A 1 87 ? -8.445 2.386 5.371 1.00 60.75 87 MET A CA 1
ATOM 678 C C . MET A 1 87 ? -9.114 1.670 6.547 1.00 60.75 87 MET A C 1
ATOM 680 O O . MET A 1 87 ? -9.996 0.859 6.290 1.00 60.75 87 MET A O 1
ATOM 684 N N . ALA A 1 88 ? -8.815 2.018 7.806 1.00 54.22 88 ALA A N 1
ATOM 685 C CA . ALA A 1 88 ? -9.235 1.222 8.973 1.00 54.22 88 ALA A CA 1
ATOM 686 C C . ALA A 1 88 ? -10.763 1.027 9.083 1.00 54.22 88 ALA A C 1
ATOM 688 O O . ALA A 1 88 ? -11.239 -0.086 9.261 1.00 54.22 88 ALA A O 1
ATOM 689 N N . LYS A 1 89 ? -11.562 2.086 8.882 1.00 53.78 89 LYS A N 1
ATOM 690 C CA . LYS A 1 89 ? -13.032 1.993 8.998 1.00 53.78 89 LYS A CA 1
ATOM 691 C C . LYS A 1 89 ? -13.781 1.751 7.687 1.00 53.78 89 LYS A C 1
ATOM 693 O O . LYS A 1 89 ? -14.948 1.374 7.733 1.00 53.78 89 LYS A O 1
ATOM 698 N N . ARG A 1 90 ? -13.184 2.057 6.527 1.00 55.12 90 ARG A N 1
ATOM 699 C CA . ARG A 1 90 ? -13.945 2.242 5.270 1.00 55.12 90 ARG A CA 1
ATOM 700 C C . ARG A 1 90 ? -13.441 1.431 4.073 1.00 55.12 90 ARG A C 1
ATOM 702 O O . ARG A 1 90 ? -14.126 1.430 3.058 1.00 55.12 90 ARG A O 1
ATOM 709 N N . ARG A 1 91 ? -12.310 0.712 4.187 1.00 56.69 91 ARG A N 1
ATOM 71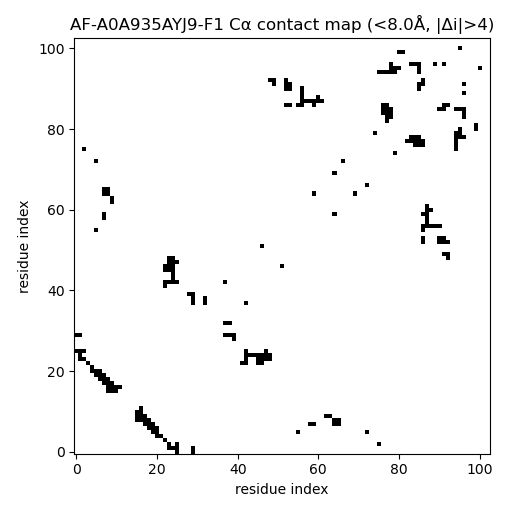0 C CA . ARG A 1 91 ? -11.793 -0.221 3.156 1.00 56.69 91 ARG A CA 1
ATOM 711 C C . ARG A 1 91 ? -11.730 0.385 1.737 1.00 56.69 91 ARG A C 1
ATOM 713 O O . ARG A 1 91 ? -12.045 -0.286 0.760 1.00 56.69 91 ARG A O 1
ATOM 720 N N . SER A 1 92 ? -11.362 1.660 1.612 1.00 60.41 92 SER A N 1
ATOM 721 C CA . SER A 1 92 ? -11.285 2.363 0.320 1.00 60.41 92 SER A CA 1
ATOM 722 C C . SER A 1 92 ? -9.838 2.457 -0.182 1.00 60.41 92 SER A C 1
ATOM 724 O O . SER A 1 92 ? -8.920 2.497 0.634 1.00 60.41 92 SER A O 1
ATOM 726 N N . ALA A 1 93 ? -9.648 2.544 -1.513 1.00 59.41 93 ALA A N 1
ATOM 727 C CA . ALA A 1 93 ? -8.357 2.770 -2.205 1.00 59.41 93 ALA A CA 1
ATOM 728 C C . ALA A 1 93 ? -8.189 4.169 -2.887 1.00 59.41 93 ALA A C 1
ATOM 730 O O . ALA A 1 93 ? -7.120 4.491 -3.399 1.00 59.41 93 ALA A O 1
ATOM 731 N N . THR A 1 94 ? -9.202 5.056 -2.807 1.00 64.75 94 THR A N 1
ATOM 732 C CA . THR A 1 94 ? -9.103 6.506 -3.109 1.00 64.75 94 THR A CA 1
ATOM 733 C C . THR A 1 94 ? -8.523 7.399 -1.978 1.00 64.75 94 THR A C 1
ATOM 735 O O . THR A 1 94 ? -9.163 7.491 -0.936 1.00 64.75 94 THR A O 1
ATOM 738 N N . PRO A 1 95 ? -7.472 8.226 -2.188 1.00 61.84 95 PRO A N 1
ATOM 739 C CA . PRO A 1 95 ? -6.795 9.047 -1.148 1.00 61.84 95 PRO A CA 1
ATOM 740 C C . PRO A 1 95 ? -7.638 10.176 -0.501 1.00 61.84 95 PRO A C 1
ATOM 742 O O . PRO A 1 95 ? -7.126 11.036 0.229 1.00 61.84 95 PRO A O 1
ATOM 745 N N . VAL A 1 96 ? -8.939 10.190 -0.783 1.00 69.31 96 VAL A N 1
ATOM 746 C CA . VAL A 1 96 ? -9.969 11.036 -0.188 1.00 69.31 96 VAL A CA 1
ATOM 747 C C . VAL A 1 96 ? -11.075 10.112 0.328 1.00 69.31 96 V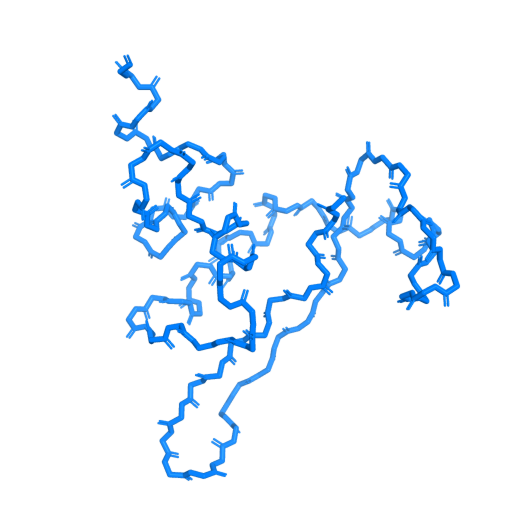AL A C 1
ATOM 749 O O . VAL A 1 96 ? -11.627 9.312 -0.429 1.00 69.31 96 VAL A O 1
ATOM 752 N N . CYS A 1 97 ? -11.399 10.214 1.619 1.00 70.31 97 CYS A N 1
ATOM 753 C CA . CYS A 1 97 ? -12.445 9.402 2.240 1.00 70.31 97 CYS A CA 1
ATOM 754 C C . CYS A 1 97 ? -13.838 9.764 1.690 1.00 70.31 97 CYS A C 1
ATOM 756 O O . CYS A 1 97 ? -14.036 10.879 1.214 1.00 70.31 97 CYS A O 1
ATOM 758 N N . ASP A 1 98 ? -14.822 8.863 1.787 1.00 69.50 98 ASP A N 1
ATOM 759 C CA . ASP A 1 98 ? -16.146 9.093 1.179 1.00 69.50 98 ASP A CA 1
ATOM 760 C C . ASP A 1 98 ? -16.861 10.348 1.709 1.00 69.50 98 ASP A C 1
ATOM 762 O O . ASP A 1 98 ? -17.442 11.088 0.919 1.00 69.50 98 ASP A O 1
ATOM 766 N N . ASN A 1 99 ? -16.709 10.679 3.00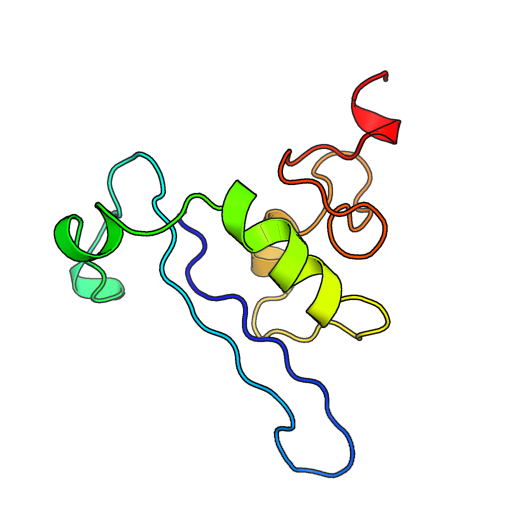0 1.00 70.50 99 ASN A N 1
ATOM 767 C CA . ASN A 1 99 ? -17.208 11.946 3.559 1.00 70.50 99 ASN A CA 1
ATOM 768 C C . ASN A 1 99 ? -16.590 13.185 2.892 1.00 70.50 99 ASN A C 1
ATOM 770 O O . ASN A 1 99 ? -17.229 14.228 2.844 1.00 70.50 99 ASN A O 1
ATOM 774 N N . CYS A 1 100 ? -15.356 13.087 2.398 1.00 71.12 100 CYS A N 1
ATOM 775 C CA . CYS A 1 100 ? -14.649 14.182 1.741 1.00 71.12 100 CYS A CA 1
ATOM 776 C C . CYS A 1 100 ? -14.771 14.156 0.211 1.00 71.12 100 CYS A C 1
ATOM 778 O O . CYS A 1 100 ? -14.305 15.099 -0.427 1.00 71.12 100 CYS A O 1
ATOM 780 N N . LYS A 1 101 ? -15.345 13.105 -0.397 1.00 71.31 101 LYS A N 1
ATOM 781 C CA . LYS A 1 101 ? -15.579 13.037 -1.853 1.00 71.31 101 LYS A CA 1
ATOM 782 C C . LYS A 1 101 ? -16.725 13.952 -2.304 1.00 71.31 101 LYS A C 1
ATOM 784 O O . LYS A 1 101 ? -16.729 14.368 -3.455 1.00 71.31 101 LYS A O 1
ATOM 789 N N . GLY A 1 102 ? -17.679 14.247 -1.415 1.00 69.81 102 GLY A N 1
ATOM 790 C CA . GLY A 1 102 ? -18.871 15.064 -1.695 1.00 69.81 102 GLY A CA 1
ATOM 791 C C . GLY A 1 102 ? -18.829 16.509 -1.177 1.00 69.81 102 GLY A C 1
ATOM 792 O O . GLY A 1 102 ? -19.846 17.191 -1.239 1.00 69.81 102 GLY A O 1
ATOM 793 N N . THR A 1 103 ? -17.689 16.953 -0.643 1.00 62.78 103 THR A N 1
ATOM 794 C CA . THR A 1 103 ? -17.436 18.319 -0.131 1.00 62.78 103 THR A CA 1
ATOM 795 C C . THR A 1 103 ? -16.506 19.083 -1.056 1.00 62.78 103 THR A C 1
ATOM 797 O O . THR A 1 103 ? -16.614 20.317 -1.144 1.00 62.78 103 THR A O 1
#

Mean predicted aligned error: 9.84 Å

Radius of gyration: 14.61 Å; Cα contacts (8 Å, |Δi|>4): 127; chains: 1; bounding box: 39×30×39 Å

pLDDT: mean 75.09, std 17.78, range [27.38, 96.81]

Nearest PDB structures (foldseek):
  2ido-assembly1_A  TM=8.971E-01  e=1.402E-02  Escherichia coli
  2p1j-assembly1_A  TM=8.023E-01  e=1.402E-02  Thermotoga maritima MSB8
  4fzz-assembly1_B  TM=7.973E-01  e=1.397E-01  Escherichia coli K-12

Solvent-accessible surface area (backbone atoms only — not comparable to full-atom values): 6594 Å² total; per-residue (Å²): 135,54,78,84,68,68,76,57,73,61,82,66,85,98,45,86,77,62,83,56,83,71,70,42,31,64,91,61,86,80,66,70,34,91,80,71,74,55,49,71,77,72,26,66,84,30,51,47,60,62,78,47,25,48,60,56,10,61,70,43,47,93,55,71,92,75,60,102,56,44,76,64,58,44,66,77,57,22,15,76,82,82,64,47,59,28,22,49,82,61,54,46,67,60,69,51,31,76,84,60,71,80,109

Secondary structure (DSSP, 8-state):
----------EETTEE----------SS----HHHH---TTTTTTSPPHHHHHHHHHHHHTTPPP--TTHHHHHHHHS-TTT---TTTTT---SSS-HHHH--

Foldseek 3Di:
DFPLFDFDADDDPPDGPDGDGFAAQPVDAPPDCVVRVDHNVNHVPGHHCLVCLQVSLCSPAVGDDDDPCCVVVQQCQAQPPPSHGLRNPPSGPDSHHPVRVVD